Protein AF-A0A3N4L573-F1 (afdb_monomer_lite)

Organism: NCBI:txid1051890

Radius of gyration: 19.53 Å; chains: 1; bounding box: 48×46×58 Å

Structure (mmCIF, N/CA/C/O backbone):
data_AF-A0A3N4L573-F1
#
_entry.id   AF-A0A3N4L573-F1
#
loop_
_atom_site.group_PDB
_atom_site.id
_atom_site.type_symbol
_atom_site.label_atom_id
_atom_site.label_alt_id
_atom_site.label_comp_id
_atom_site.label_asym_id
_atom_site.label_entity_id
_atom_site.label_seq_id
_atom_site.pdbx_PDB_ins_code
_atom_site.Cartn_x
_atom_site.Cartn_y
_atom_site.Cartn_z
_atom_site.occupancy
_atom_site.B_iso_or_equiv
_atom_site.auth_seq_id
_atom_site.auth_comp_id
_atom_site.auth_asym_id
_atom_site.auth_atom_id
_atom_site.pdbx_PDB_model_num
ATOM 1 N N . MET A 1 1 ? 8.813 12.482 -11.343 1.00 45.34 1 MET A N 1
ATOM 2 C CA . MET A 1 1 ? 8.335 11.237 -10.700 1.00 45.34 1 MET A CA 1
ATOM 3 C C . MET A 1 1 ? 7.144 10.747 -11.511 1.00 45.34 1 MET A C 1
ATOM 5 O O . MET A 1 1 ? 6.057 11.257 -11.310 1.00 45.34 1 MET A O 1
ATOM 9 N N . ALA A 1 2 ? 7.375 9.880 -12.503 1.00 52.72 2 ALA A N 1
ATOM 10 C CA . ALA A 1 2 ? 6.429 9.609 -13.600 1.00 52.72 2 ALA A CA 1
ATOM 11 C C . ALA A 1 2 ? 5.390 8.499 -13.318 1.00 52.72 2 ALA A C 1
ATOM 13 O O . ALA A 1 2 ? 4.400 8.393 -14.038 1.00 52.72 2 ALA A O 1
ATOM 14 N N . VAL A 1 3 ? 5.588 7.714 -12.253 1.00 50.16 3 VAL A N 1
ATOM 15 C CA . VAL A 1 3 ? 4.767 6.535 -11.910 1.00 50.16 3 VAL A CA 1
ATOM 16 C C . VAL A 1 3 ? 3.344 6.910 -11.492 1.00 50.16 3 VAL A C 1
ATOM 18 O O . VAL A 1 3 ? 2.397 6.191 -11.785 1.00 50.16 3 VAL A O 1
ATOM 21 N N . LEU A 1 4 ? 3.172 8.056 -10.831 1.00 47.88 4 LEU A N 1
ATOM 22 C CA . LEU A 1 4 ? 1.872 8.446 -10.295 1.00 47.88 4 LEU A CA 1
ATOM 23 C C . LEU A 1 4 ? 1.159 9.536 -11.114 1.00 47.88 4 LEU A C 1
ATOM 25 O O . LEU A 1 4 ? 0.020 9.856 -10.816 1.00 47.88 4 LEU A O 1
ATOM 29 N N . SER A 1 5 ? 1.798 10.071 -12.159 1.00 53.91 5 SER A N 1
ATOM 30 C CA . SER A 1 5 ? 1.284 11.171 -12.989 1.00 53.91 5 SER A CA 1
ATOM 31 C C . SER A 1 5 ? 0.762 10.711 -14.362 1.00 53.91 5 SER A C 1
ATOM 33 O O . SER A 1 5 ? 0.893 11.450 -15.337 1.00 53.91 5 SER A O 1
ATOM 35 N N . ASN A 1 6 ? 0.264 9.471 -14.490 1.00 53.97 6 ASN A N 1
ATOM 36 C CA . ASN A 1 6 ? -0.144 8.861 -15.773 1.00 53.97 6 ASN A CA 1
ATOM 37 C C . ASN A 1 6 ? 0.939 8.874 -16.885 1.00 53.97 6 ASN A C 1
ATOM 39 O O . ASN A 1 6 ? 0.615 8.786 -18.069 1.00 53.97 6 ASN A O 1
ATOM 43 N N . GLY A 1 7 ? 2.227 8.988 -16.534 1.00 53.97 7 GLY A N 1
ATOM 44 C CA . GLY A 1 7 ? 3.326 9.053 -17.509 1.00 53.97 7 GLY A CA 1
ATOM 45 C C . GLY A 1 7 ? 3.806 7.689 -18.013 1.00 53.97 7 GLY A C 1
ATOM 46 O O . GLY A 1 7 ? 4.436 7.611 -19.065 1.00 53.97 7 GLY A O 1
ATOM 47 N N . GLU A 1 8 ? 3.501 6.618 -17.280 1.00 61.44 8 GLU A N 1
ATOM 48 C CA . GLU A 1 8 ? 3.889 5.245 -17.606 1.00 61.44 8 GLU A CA 1
ATOM 49 C C . GLU A 1 8 ? 2.676 4.421 -18.055 1.00 61.44 8 GLU A C 1
ATOM 51 O O . GLU A 1 8 ? 1.540 4.650 -17.635 1.00 61.44 8 GLU A O 1
ATOM 56 N N . THR A 1 9 ? 2.909 3.423 -18.913 1.00 72.00 9 THR A N 1
ATOM 57 C CA . THR A 1 9 ? 1.846 2.486 -19.306 1.00 72.00 9 THR A CA 1
ATOM 58 C C . THR A 1 9 ? 1.362 1.738 -18.070 1.00 72.00 9 THR A C 1
ATOM 60 O O . THR A 1 9 ? 2.181 1.172 -17.354 1.00 72.00 9 THR A O 1
ATOM 63 N N . HIS A 1 10 ? 0.048 1.679 -17.834 1.00 75.38 10 HIS A N 1
ATOM 64 C CA . HIS A 1 10 ? -0.507 0.963 -16.682 1.00 75.38 10 HIS A CA 1
ATOM 65 C C . HIS A 1 10 ? -0.016 -0.491 -16.615 1.00 75.38 10 HIS A C 1
ATOM 67 O O . HIS A 1 10 ? -0.087 -1.229 -17.604 1.00 75.38 10 HIS A O 1
ATOM 73 N N . ARG A 1 11 ? 0.486 -0.905 -15.447 1.00 80.69 11 ARG A N 1
ATOM 74 C CA . ARG A 1 11 ? 1.059 -2.229 -15.189 1.00 80.69 11 ARG A CA 1
ATOM 75 C C . ARG A 1 11 ? 0.407 -2.880 -13.984 1.00 80.69 11 ARG A C 1
ATOM 77 O O . ARG A 1 11 ? -0.079 -2.211 -13.081 1.00 80.69 11 ARG A O 1
ATOM 84 N N . TYR A 1 12 ? 0.579 -4.194 -13.916 1.00 83.44 12 TYR A N 1
ATOM 85 C CA . TYR A 1 12 ? 0.227 -5.022 -12.768 1.00 83.44 12 TYR A CA 1
ATOM 86 C C . TYR A 1 12 ? 0.720 -4.465 -11.414 1.00 83.44 12 TYR A C 1
ATOM 88 O O . TYR A 1 12 ? -0.012 -4.492 -10.427 1.00 83.44 12 TYR A O 1
ATOM 96 N N . ARG A 1 13 ? 1.944 -3.915 -11.355 1.00 85.69 13 ARG A N 1
ATOM 97 C CA . ARG A 1 13 ? 2.481 -3.325 -10.117 1.00 85.69 13 ARG A CA 1
ATOM 98 C C . ARG A 1 13 ? 1.658 -2.133 -9.620 1.00 85.69 13 ARG A C 1
ATOM 100 O O . ARG A 1 13 ? 1.526 -1.970 -8.412 1.00 85.69 13 ARG A O 1
ATOM 107 N N . HIS A 1 14 ? 1.081 -1.346 -10.533 1.00 87.81 14 HIS A N 1
ATOM 108 C CA . HIS A 1 14 ? 0.250 -0.197 -10.177 1.00 87.81 14 HIS A CA 1
ATOM 109 C C . HIS A 1 14 ? -1.038 -0.665 -9.501 1.00 87.81 14 HIS A C 1
ATOM 111 O O . HIS A 1 14 ? -1.437 -0.085 -8.500 1.00 87.81 14 HIS A O 1
ATOM 117 N N . ASP A 1 15 ? -1.635 -1.767 -9.970 1.00 91.19 15 ASP A N 1
ATOM 118 C CA . ASP A 1 15 ? -2.813 -2.353 -9.323 1.00 91.19 15 ASP A CA 1
ATOM 119 C C . ASP A 1 15 ? -2.498 -2.829 -7.897 1.00 91.19 15 ASP A C 1
ATOM 121 O O . ASP A 1 15 ? -3.260 -2.551 -6.969 1.00 91.19 15 ASP A O 1
ATOM 125 N N . LEU A 1 16 ? -1.359 -3.505 -7.690 1.00 92.50 16 LEU A N 1
ATOM 126 C CA . LEU A 1 16 ? -0.932 -3.927 -6.349 1.00 92.50 16 LEU A CA 1
ATOM 127 C C . LEU A 1 16 ? -0.619 -2.742 -5.426 1.00 92.50 16 LEU A C 1
ATOM 129 O O . LEU A 1 16 ? -0.992 -2.763 -4.251 1.00 92.50 16 LEU A O 1
ATOM 133 N N . GLU A 1 17 ? 0.053 -1.714 -5.941 1.00 94.12 17 GLU A N 1
ATOM 134 C CA . GLU A 1 17 ? 0.355 -0.483 -5.210 1.00 94.12 17 GLU A CA 1
ATOM 135 C C . GLU A 1 17 ? -0.930 0.248 -4.793 1.00 94.12 17 GLU A C 1
ATOM 137 O O . GLU A 1 17 ? -1.127 0.542 -3.609 1.00 94.12 17 GLU A O 1
ATOM 142 N N . SER A 1 18 ? -1.846 0.477 -5.737 1.00 93.69 18 SER A N 1
ATOM 143 C CA . SER A 1 18 ? -3.154 1.071 -5.463 1.00 93.69 18 SER A CA 1
ATOM 144 C C . SER A 1 18 ? -3.940 0.247 -4.449 1.00 93.69 18 SER A C 1
ATOM 146 O O . SER A 1 18 ? -4.542 0.815 -3.533 1.00 93.69 18 SER A O 1
ATOM 148 N N . PHE A 1 19 ? -3.902 -1.083 -4.554 1.00 96.00 19 PHE A N 1
ATOM 149 C CA . PHE A 1 19 ? -4.592 -1.952 -3.611 1.00 96.00 19 PHE A CA 1
ATOM 150 C C . PHE A 1 19 ? -4.006 -1.850 -2.198 1.00 96.00 19 PHE A C 1
ATOM 152 O O . PHE A 1 19 ? -4.769 -1.720 -1.238 1.00 96.00 19 PHE A O 1
ATOM 159 N N . LEU A 1 20 ? -2.675 -1.796 -2.052 1.00 97.25 20 LEU A N 1
ATOM 160 C CA . LEU A 1 20 ? -2.040 -1.527 -0.759 1.00 97.25 20 LEU A CA 1
ATOM 161 C C . LEU A 1 20 ? -2.532 -0.203 -0.166 1.00 97.25 20 LEU A C 1
ATOM 163 O O . LEU A 1 20 ? -2.907 -0.166 1.004 1.00 97.25 20 LEU A O 1
ATOM 167 N N . TYR A 1 21 ? -2.571 0.876 -0.954 1.00 97.19 21 TYR A N 1
ATOM 168 C CA . TYR A 1 21 ? -3.037 2.178 -0.468 1.00 97.19 21 TYR A CA 1
ATOM 169 C C . TYR A 1 21 ? -4.491 2.152 0.004 1.00 97.19 21 TYR A C 1
ATOM 171 O O . TYR A 1 21 ? -4.799 2.734 1.045 1.00 97.19 21 TYR A O 1
ATOM 179 N N . VAL A 1 22 ? -5.372 1.441 -0.702 1.00 97.25 22 VAL A N 1
ATOM 180 C CA . VAL A 1 22 ? -6.763 1.256 -0.266 1.00 97.25 22 VAL A CA 1
ATOM 181 C C . VAL A 1 22 ? -6.826 0.496 1.059 1.00 97.25 22 VAL A C 1
ATOM 183 O O . VAL A 1 22 ? -7.560 0.907 1.956 1.00 97.25 22 VAL A O 1
ATOM 186 N N . LEU A 1 23 ? -6.039 -0.568 1.232 1.00 97.56 23 LEU A N 1
ATOM 187 C CA . LEU A 1 23 ? -6.025 -1.326 2.487 1.00 97.56 23 LEU A CA 1
ATOM 188 C C . LEU A 1 23 ? -5.460 -0.503 3.653 1.00 97.56 23 LEU A C 1
ATOM 190 O O . LEU A 1 23 ? -6.043 -0.512 4.734 1.00 97.56 23 LEU A O 1
ATOM 194 N N . LEU A 1 24 ? -4.392 0.273 3.433 1.00 97.94 24 LEU A N 1
ATOM 195 C CA . LEU A 1 24 ? -3.878 1.224 4.430 1.00 97.94 24 LEU A CA 1
ATOM 196 C C . LEU A 1 24 ? -4.962 2.230 4.844 1.00 97.94 24 LEU A C 1
ATOM 198 O O . LEU A 1 24 ? -5.126 2.510 6.031 1.00 97.94 24 LEU A O 1
ATOM 202 N N . TRP A 1 25 ? -5.743 2.727 3.882 1.00 97.00 25 TRP A N 1
ATOM 203 C CA . TRP A 1 25 ? -6.867 3.615 4.159 1.00 97.00 25 TRP A CA 1
ATOM 204 C C . TRP A 1 25 ? -7.961 2.938 4.989 1.00 97.00 25 TRP A C 1
ATOM 206 O O . TRP A 1 25 ? -8.360 3.476 6.022 1.00 97.00 25 TRP A O 1
ATOM 216 N N . VAL A 1 26 ? -8.376 1.725 4.624 1.00 96.00 26 VAL A N 1
ATOM 217 C CA . VAL A 1 26 ? -9.344 0.932 5.403 1.00 96.00 26 VAL A CA 1
ATOM 218 C C . VAL A 1 26 ? -8.849 0.679 6.832 1.00 96.00 26 VAL A C 1
ATOM 220 O O . VAL A 1 26 ? -9.648 0.681 7.769 1.00 96.00 26 VAL A O 1
ATOM 223 N N . CYS A 1 27 ? -7.541 0.506 7.028 1.00 96.50 27 CYS A N 1
ATOM 224 C CA . CYS A 1 27 ? -6.958 0.309 8.352 1.00 96.50 27 CYS A CA 1
ATOM 225 C C . CYS A 1 27 ? -6.953 1.565 9.229 1.00 96.50 27 CYS A C 1
ATOM 227 O O . CYS A 1 27 ? -6.990 1.444 10.454 1.00 96.50 27 CYS A O 1
ATOM 229 N N . CYS A 1 28 ? -6.940 2.759 8.637 1.00 95.56 28 CYS A N 1
ATOM 230 C CA . CYS A 1 28 ? -6.946 4.029 9.367 1.00 95.56 28 CYS A CA 1
ATOM 231 C C . CYS A 1 28 ? -8.348 4.624 9.575 1.00 95.56 28 CYS A C 1
ATOM 233 O O . CYS A 1 28 ? -8.486 5.550 10.375 1.00 95.56 28 CYS A O 1
ATOM 235 N N . TYR A 1 29 ? -9.375 4.127 8.873 1.00 93.81 29 TYR A N 1
ATOM 236 C CA . TYR A 1 29 ? -10.720 4.713 8.885 1.00 93.81 29 TYR A CA 1
ATOM 237 C C . TYR A 1 29 ? -11.833 3.708 9.239 1.00 93.81 29 TYR A C 1
ATOM 239 O O . TYR A 1 29 ? -11.712 2.525 8.922 1.00 93.81 29 TYR A O 1
ATOM 247 N N . PRO A 1 30 ? -12.944 4.150 9.872 1.00 91.94 30 PRO A N 1
ATOM 248 C CA . PRO A 1 30 ? -13.143 5.485 10.445 1.00 91.94 30 PRO A CA 1
ATOM 249 C C . PRO A 1 30 ? -12.167 5.742 11.603 1.00 91.94 30 PRO A C 1
ATOM 251 O O . PRO A 1 30 ? -11.730 4.805 12.272 1.00 91.94 30 PRO A O 1
ATOM 254 N N . VAL A 1 31 ? -11.808 7.009 11.820 1.00 86.75 31 VAL A N 1
ATOM 255 C CA . VAL A 1 31 ? -10.873 7.369 12.892 1.00 86.75 31 VAL A CA 1
ATOM 256 C C . VAL A 1 31 ? -11.550 7.155 14.239 1.00 86.75 31 VAL A C 1
ATOM 258 O O . VAL A 1 31 ? -12.625 7.696 14.498 1.00 86.75 31 VAL A O 1
ATOM 261 N N . THR A 1 32 ? -10.912 6.376 15.105 1.00 76.81 32 THR A N 1
ATOM 262 C CA . THR A 1 32 ? -11.347 6.205 16.491 1.00 76.81 32 THR A CA 1
ATOM 263 C C . THR A 1 32 ? -10.782 7.327 17.364 1.00 76.81 32 THR A C 1
ATOM 265 O O . THR A 1 32 ? -9.611 7.673 17.188 1.00 76.81 32 THR A O 1
ATOM 268 N N . PRO A 1 33 ? -11.558 7.883 18.314 1.00 73.00 33 PRO A N 1
ATOM 269 C CA . PRO A 1 33 ? -11.057 8.890 19.246 1.00 73.00 33 PRO A CA 1
ATOM 270 C C . PRO A 1 33 ? -9.798 8.406 19.969 1.00 73.00 33 PRO A C 1
ATOM 272 O O . PRO A 1 33 ? -9.762 7.273 20.452 1.00 73.00 33 PRO A O 1
ATOM 275 N N . ASP A 1 34 ? -8.774 9.258 20.042 1.00 71.44 34 ASP A N 1
ATOM 276 C CA . ASP A 1 34 ? -7.559 8.930 20.784 1.00 71.44 34 ASP A CA 1
ATOM 277 C C . ASP A 1 34 ? -7.874 8.903 22.289 1.00 71.44 34 ASP A C 1
ATOM 279 O O . ASP A 1 34 ? -8.316 9.927 22.821 1.00 71.44 34 ASP A O 1
ATOM 283 N N . PRO A 1 35 ? -7.648 7.778 22.994 1.00 68.75 35 PRO A N 1
ATOM 284 C CA . PRO A 1 35 ? -7.834 7.713 24.439 1.00 68.75 35 PRO A CA 1
ATOM 285 C C . PRO A 1 35 ? -6.881 8.632 25.221 1.00 68.75 35 PRO A C 1
ATOM 287 O O . PRO A 1 35 ? -7.138 8.884 26.396 1.00 68.75 35 PRO A O 1
ATOM 290 N N . ASN A 1 36 ? -5.796 9.136 24.616 1.00 70.38 36 ASN A N 1
ATOM 291 C CA . ASN A 1 36 ? -4.874 10.068 25.269 1.00 70.38 36 ASN A CA 1
ATOM 292 C C . ASN A 1 36 ? -4.443 11.232 24.347 1.00 70.38 36 ASN A C 1
ATOM 294 O O . ASN A 1 36 ? -3.305 11.256 23.869 1.00 70.38 36 ASN A O 1
ATOM 298 N N . PRO A 1 37 ? -5.327 12.222 24.122 1.00 69.44 37 PRO A N 1
ATOM 299 C CA . PRO A 1 37 ? -5.106 13.299 23.154 1.00 69.44 37 PRO A CA 1
ATOM 300 C C . PRO A 1 37 ? -3.998 14.288 23.553 1.00 69.44 37 PRO A C 1
ATOM 302 O O . PRO A 1 37 ? -3.502 15.027 22.705 1.00 69.44 37 PRO A O 1
ATOM 305 N N . GLU A 1 38 ? -3.597 14.325 24.827 1.00 71.69 38 GLU A N 1
ATOM 306 C CA . GLU A 1 38 ? -2.562 15.247 25.318 1.00 71.69 38 GLU A CA 1
ATOM 307 C C . GLU A 1 38 ? -1.137 14.755 25.027 1.00 71.69 38 GLU A C 1
ATOM 309 O O . GLU A 1 38 ? -0.182 15.538 25.033 1.00 71.69 38 GLU A O 1
ATOM 314 N N . LYS A 1 39 ? -0.969 13.461 24.726 1.00 77.06 39 LYS A N 1
ATOM 315 C CA . LYS A 1 39 ? 0.340 12.879 24.433 1.00 77.06 39 LYS A CA 1
ATOM 316 C C . LYS A 1 39 ? 0.724 13.123 22.974 1.00 77.06 39 LYS A C 1
ATOM 318 O O . LYS A 1 39 ? 0.447 12.301 22.100 1.00 77.06 39 LYS A O 1
ATOM 323 N N . ARG A 1 40 ? 1.432 14.229 22.735 1.00 73.44 40 ARG A N 1
ATOM 324 C CA . ARG A 1 40 ? 2.045 14.507 21.430 1.00 73.44 40 ARG A CA 1
ATOM 325 C C . ARG A 1 40 ? 3.127 13.487 21.093 1.00 73.44 40 ARG A C 1
ATOM 327 O O . ARG A 1 40 ? 4.026 13.224 21.890 1.00 73.44 40 ARG A O 1
ATOM 334 N N . ASP A 1 41 ? 3.047 12.959 19.884 1.00 81.31 41 ASP A N 1
ATOM 335 C CA . ASP A 1 41 ? 4.083 12.166 19.235 1.00 81.31 41 ASP A CA 1
ATOM 336 C C . ASP A 1 41 ? 4.695 12.993 18.095 1.00 81.31 41 ASP A C 1
ATOM 338 O O . ASP A 1 41 ? 3.995 13.706 17.379 1.00 81.31 41 ASP A O 1
ATOM 342 N N . SER A 1 42 ? 6.009 12.881 17.899 1.00 84.75 42 SER A N 1
ATOM 343 C CA . SER A 1 42 ? 6.719 13.409 16.727 1.00 84.75 42 SER A CA 1
ATOM 344 C C . SER A 1 42 ? 6.035 13.059 15.396 1.00 84.75 42 SER A C 1
ATOM 346 O O . SER A 1 42 ? 6.055 13.857 14.456 1.00 84.75 42 SER A O 1
ATOM 348 N N . MET A 1 43 ? 5.374 11.898 15.346 1.00 90.44 43 MET A N 1
ATOM 349 C CA . MET A 1 43 ? 4.662 11.400 14.178 1.00 90.44 43 MET A CA 1
ATOM 350 C C . MET A 1 43 ? 3.327 12.114 13.915 1.00 90.44 43 MET A C 1
ATOM 352 O O . MET A 1 43 ? 2.778 11.994 12.821 1.00 90.44 43 MET A O 1
ATOM 356 N N . ASP A 1 44 ? 2.796 12.887 14.869 1.00 90.25 44 ASP A N 1
ATOM 357 C CA . ASP A 1 44 ? 1.519 13.604 14.723 1.00 90.25 44 ASP A CA 1
ATOM 358 C C . ASP A 1 44 ? 1.562 14.669 13.612 1.00 90.25 44 ASP A C 1
ATOM 360 O O . ASP A 1 44 ? 0.521 14.999 13.048 1.00 90.25 44 ASP A O 1
ATOM 364 N N . ASN A 1 45 ? 2.751 15.176 13.263 1.00 90.62 45 ASN A N 1
ATOM 365 C CA . ASN A 1 45 ? 2.920 16.140 12.171 1.00 90.62 45 ASN A CA 1
ATOM 366 C C . ASN A 1 45 ? 2.751 15.510 10.779 1.00 90.62 45 ASN A C 1
ATOM 368 O O . ASN A 1 45 ? 2.436 16.221 9.830 1.00 90.62 45 ASN A O 1
ATOM 372 N N . ILE A 1 46 ? 2.992 14.200 10.652 1.00 94.44 46 ILE A N 1
ATOM 373 C CA . ILE A 1 46 ? 2.936 13.474 9.372 1.00 94.44 46 ILE A CA 1
ATOM 374 C C . ILE A 1 46 ? 1.661 12.635 9.295 1.00 94.44 46 ILE A C 1
ATOM 376 O O . ILE A 1 46 ? 0.947 12.671 8.298 1.00 94.44 46 ILE A O 1
ATOM 380 N N . TRP A 1 47 ? 1.350 11.917 10.376 1.00 94.88 47 TRP A N 1
ATOM 381 C CA . TRP A 1 47 ? 0.156 11.091 10.519 1.00 94.88 47 TRP A CA 1
ATOM 382 C C . TRP A 1 47 ? -0.666 11.590 11.715 1.00 94.88 47 TRP A C 1
ATOM 384 O O . TRP A 1 47 ? -0.571 11.007 12.805 1.00 94.88 47 TRP A O 1
ATOM 394 N N . PRO A 1 48 ? -1.451 12.673 11.558 1.00 92.31 48 PRO A N 1
ATOM 395 C CA . PRO A 1 48 ? -2.2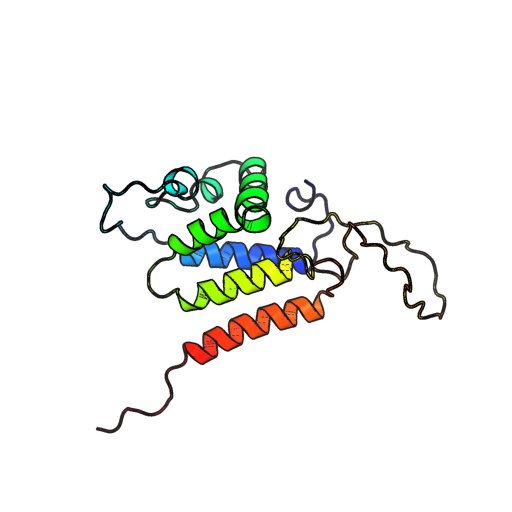64 13.219 12.637 1.00 92.31 48 PRO A CA 1
ATOM 396 C C . PRO A 1 48 ? -3.236 12.173 13.175 1.00 92.31 48 PRO A C 1
ATOM 398 O O . PRO A 1 48 ? -3.936 11.517 12.412 1.00 92.31 48 PRO A O 1
ATOM 401 N N . ARG A 1 49 ? -3.343 12.032 14.495 1.00 89.06 49 ARG A N 1
ATOM 402 C CA . ARG A 1 49 ? -4.198 10.999 15.110 1.00 89.06 49 ARG A CA 1
ATOM 403 C C . ARG A 1 49 ? -5.675 11.137 14.772 1.00 89.06 49 ARG A C 1
ATOM 405 O O . ARG A 1 49 ? -6.361 10.139 14.602 1.00 89.06 49 ARG A O 1
ATOM 412 N N . SER A 1 50 ? -6.147 12.374 14.655 1.00 88.94 50 SER A N 1
ATOM 413 C CA . SER A 1 50 ? -7.523 12.689 14.273 1.00 88.94 50 SER A CA 1
ATOM 414 C C . SER A 1 50 ? -7.811 12.411 12.800 1.00 88.94 50 SER A C 1
ATOM 416 O O . SER A 1 50 ? -8.973 12.270 12.420 1.00 88.94 50 SER A O 1
ATOM 418 N N . HIS A 1 51 ? -6.775 12.372 11.958 1.00 91.75 51 HIS A N 1
ATOM 419 C CA . HIS A 1 51 ? -6.934 12.164 10.530 1.00 91.75 51 HIS A CA 1
ATOM 420 C C . HIS A 1 51 ? -5.621 11.695 9.879 1.00 91.75 51 HIS A C 1
ATOM 422 O O . HIS A 1 51 ? -4.930 12.496 9.242 1.00 91.75 51 HIS A O 1
ATOM 428 N N . PRO A 1 52 ? -5.254 10.406 10.037 1.00 94.50 52 PRO A N 1
ATOM 429 C CA . PRO A 1 52 ? -3.929 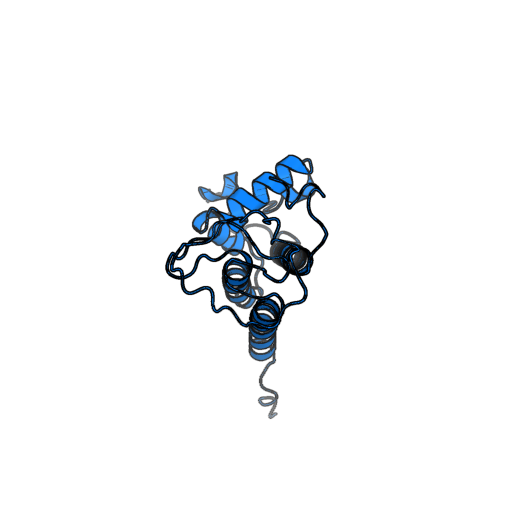9.923 9.657 1.00 94.50 52 PRO A CA 1
ATOM 430 C C . PRO A 1 52 ? -3.610 10.136 8.185 1.00 94.50 52 PRO A C 1
ATOM 432 O O . PRO A 1 52 ? -2.489 10.484 7.862 1.00 94.50 52 PRO A O 1
ATOM 435 N N . LEU A 1 53 ? -4.590 10.001 7.290 1.00 96.25 53 LEU A N 1
ATOM 436 C CA . LEU A 1 53 ? -4.381 10.150 5.849 1.00 96.25 53 LEU A CA 1
ATOM 437 C C . LEU A 1 53 ? -4.976 11.456 5.313 1.00 96.25 53 LEU A C 1
ATOM 439 O O . LEU A 1 53 ? -5.415 11.503 4.168 1.00 96.25 53 LEU A O 1
ATOM 443 N N . LYS A 1 54 ? -4.972 12.528 6.123 1.00 95.25 54 LYS A N 1
ATOM 444 C CA . LYS A 1 54 ? -5.463 13.861 5.729 1.00 95.25 54 LYS A CA 1
ATOM 445 C C . LYS A 1 54 ? -4.936 14.301 4.370 1.00 95.25 54 LYS A C 1
ATOM 447 O O . LYS A 1 54 ? -5.724 14.709 3.522 1.00 95.25 54 LYS A O 1
ATOM 452 N N . THR A 1 55 ? -3.626 14.169 4.167 1.00 96.38 55 THR A N 1
ATOM 453 C CA . THR A 1 55 ? -2.968 14.553 2.919 1.00 96.38 55 THR A CA 1
ATOM 454 C C . THR A 1 55 ? -3.582 13.839 1.718 1.00 96.38 55 THR A C 1
ATOM 456 O O . THR A 1 55 ? -3.813 14.457 0.695 1.00 96.38 55 THR A O 1
ATOM 459 N N . TRP A 1 56 ? -3.921 12.552 1.851 1.00 95.25 56 TRP A N 1
ATOM 460 C CA . TRP A 1 56 ? -4.454 11.745 0.747 1.00 95.25 56 TRP A CA 1
ATOM 461 C C . TRP A 1 56 ? -5.882 12.121 0.346 1.00 95.25 56 TRP A C 1
ATOM 463 O O . TRP A 1 56 ? -6.314 11.740 -0.737 1.00 95.25 56 TRP A O 1
ATOM 473 N N . ILE A 1 57 ? -6.618 12.799 1.228 1.00 92.88 57 ILE A N 1
ATOM 474 C CA . ILE A 1 57 ? -8.039 13.114 1.045 1.00 92.88 57 ILE A CA 1
ATOM 475 C C . ILE A 1 57 ? -8.232 14.554 0.565 1.00 92.88 57 ILE A C 1
ATOM 477 O O . ILE A 1 57 ? -9.138 14.808 -0.225 1.00 92.88 57 ILE A O 1
ATOM 481 N N . PHE A 1 58 ? -7.427 15.494 1.068 1.00 95.06 58 PHE A N 1
ATOM 482 C CA . PHE A 1 58 ? -7.693 16.926 0.900 1.00 95.06 58 PHE A CA 1
ATOM 483 C C . PHE A 1 58 ? -6.687 17.679 0.035 1.00 95.06 58 PHE A C 1
ATOM 485 O O . PHE A 1 58 ? -6.995 18.796 -0.375 1.00 95.06 58 PHE A O 1
ATOM 492 N N . GLU A 1 59 ? -5.509 17.114 -0.211 1.00 96.50 59 GLU A N 1
ATOM 493 C CA . GLU A 1 59 ? -4.475 17.783 -1.002 1.00 96.50 59 GLU A CA 1
ATOM 494 C C . GLU A 1 59 ? -4.582 17.401 -2.484 1.00 96.50 59 GLU A C 1
ATOM 496 O O . GLU A 1 59 ? -5.289 16.462 -2.861 1.00 96.50 59 GLU A O 1
ATOM 501 N N . ASP A 1 60 ? -3.881 18.149 -3.332 1.00 96.56 60 ASP A N 1
ATOM 502 C CA . ASP A 1 60 ? -3.818 17.896 -4.766 1.00 96.56 60 ASP A CA 1
ATOM 503 C C . ASP A 1 60 ? -3.041 16.611 -5.107 1.00 96.56 60 ASP A C 1
ATOM 505 O O . ASP A 1 60 ? -2.294 16.054 -4.297 1.00 96.56 60 ASP A O 1
ATOM 509 N N . GLU A 1 61 ? -3.212 16.150 -6.345 1.00 93.56 61 GLU A N 1
ATOM 510 C CA . GLU A 1 61 ? -2.612 14.914 -6.839 1.00 93.56 61 GLU A CA 1
ATOM 511 C C . GLU A 1 61 ? -1.084 14.890 -6.669 1.00 93.56 61 GLU A C 1
ATOM 513 O O . GLU A 1 61 ? -0.554 13.922 -6.127 1.00 93.56 61 GLU A O 1
ATOM 518 N N . GLU A 1 62 ? -0.367 15.955 -7.040 1.00 94.50 62 GLU A N 1
ATOM 519 C CA . GLU A 1 62 ? 1.099 16.006 -6.955 1.00 94.50 62 GLU A CA 1
ATOM 520 C C . GLU A 1 62 ? 1.579 15.898 -5.500 1.00 94.50 62 GLU A C 1
ATOM 522 O O . GLU A 1 62 ? 2.503 15.134 -5.186 1.00 94.50 62 GLU A O 1
ATOM 527 N N . THR A 1 63 ? 0.896 16.587 -4.587 1.00 96.62 63 THR A N 1
ATOM 528 C CA . THR A 1 63 ? 1.170 16.507 -3.151 1.00 96.62 63 THR A CA 1
ATOM 529 C C . THR A 1 63 ? 0.932 15.097 -2.607 1.00 96.62 63 THR A C 1
ATOM 531 O O . THR A 1 63 ? 1.783 14.555 -1.893 1.00 96.62 63 THR A O 1
ATOM 534 N N . VAL A 1 64 ? -0.183 14.449 -2.964 1.00 96.12 64 VAL A N 1
ATOM 535 C CA . VAL A 1 64 ? -0.489 13.068 -2.540 1.00 96.12 64 VAL A CA 1
ATOM 536 C C . VAL A 1 64 ? 0.576 12.090 -3.030 1.00 96.12 64 VAL A C 1
ATOM 538 O O . VAL A 1 64 ? 1.001 11.194 -2.290 1.00 96.12 64 VAL A O 1
ATOM 541 N N . ILE A 1 65 ? 1.031 12.281 -4.262 1.00 93.50 65 ILE A N 1
ATOM 542 C CA . ILE A 1 65 ? 2.055 11.474 -4.918 1.00 93.50 65 ILE A CA 1
ATOM 543 C C . ILE A 1 65 ? 3.384 11.558 -4.181 1.00 93.50 65 ILE A C 1
ATOM 545 O O . ILE A 1 65 ? 3.952 10.533 -3.782 1.00 93.50 65 ILE A O 1
ATOM 549 N N . ALA A 1 66 ? 3.854 12.781 -3.941 1.00 95.38 66 ALA A N 1
ATOM 550 C CA . ALA A 1 66 ? 5.087 13.023 -3.208 1.00 95.38 66 ALA A CA 1
ATOM 551 C C . ALA A 1 66 ? 5.000 12.458 -1.782 1.00 95.38 66 ALA A C 1
ATOM 553 O O . ALA A 1 66 ? 5.939 11.815 -1.305 1.00 95.38 66 ALA A O 1
ATOM 554 N N . HIS A 1 67 ? 3.848 12.621 -1.125 1.00 96.44 67 HIS A N 1
ATOM 555 C CA . HIS A 1 67 ? 3.611 12.131 0.229 1.00 96.44 67 HIS A CA 1
ATOM 556 C C . HIS A 1 67 ? 3.681 10.601 0.321 1.00 96.44 67 HIS A C 1
ATOM 558 O O . HIS A 1 67 ? 4.321 10.061 1.226 1.00 96.44 67 HIS A O 1
ATOM 564 N N . LYS A 1 68 ? 3.050 9.883 -0.619 1.00 96.50 68 LYS A N 1
ATOM 565 C CA . LYS A 1 68 ? 3.104 8.413 -0.697 1.00 96.50 68 LYS A CA 1
ATOM 566 C C . LYS A 1 68 ? 4.531 7.924 -0.931 1.00 96.50 68 LYS A C 1
ATOM 568 O O . LYS A 1 68 ? 5.022 7.095 -0.162 1.00 96.50 68 LYS A O 1
ATOM 573 N N . GLY A 1 69 ? 5.225 8.482 -1.923 1.00 95.31 69 GLY A N 1
ATOM 574 C CA . GLY A 1 69 ? 6.608 8.106 -2.216 1.00 95.31 69 GLY A CA 1
ATOM 575 C C . GLY A 1 69 ? 7.546 8.356 -1.034 1.00 95.31 69 GLY A C 1
ATOM 576 O O . GLY A 1 69 ? 8.318 7.481 -0.645 1.00 95.31 69 GLY A O 1
ATOM 577 N N . MET A 1 70 ? 7.439 9.519 -0.391 1.00 95.38 70 MET A N 1
ATOM 578 C CA . MET A 1 70 ? 8.321 9.883 0.715 1.00 95.38 70 MET A CA 1
ATOM 579 C C . MET A 1 70 ? 8.061 9.060 1.981 1.00 95.38 70 MET A C 1
ATOM 581 O O . MET A 1 70 ? 9.014 8.578 2.598 1.00 95.38 70 MET A O 1
ATOM 585 N N . TYR A 1 71 ? 6.798 8.910 2.386 1.00 96.50 71 TYR A N 1
ATOM 586 C CA . TYR A 1 71 ? 6.454 8.407 3.719 1.00 96.50 71 TYR A CA 1
ATOM 587 C C . TYR A 1 71 ? 5.965 6.961 3.759 1.00 96.50 71 TYR A C 1
ATOM 589 O O . TYR A 1 71 ? 6.031 6.347 4.821 1.00 96.50 71 TYR A O 1
ATOM 597 N N . ILE A 1 72 ? 5.520 6.396 2.632 1.00 97.06 72 ILE A N 1
ATOM 598 C CA . ILE A 1 72 ? 5.240 4.958 2.532 1.00 97.06 72 ILE A CA 1
ATOM 599 C C . ILE A 1 72 ? 6.461 4.225 1.993 1.00 97.06 72 ILE A C 1
ATOM 601 O O . ILE A 1 72 ? 6.875 3.224 2.576 1.00 97.06 72 ILE A O 1
ATOM 605 N N . VAL A 1 73 ? 7.065 4.719 0.910 1.00 95.62 73 VAL A N 1
ATOM 606 C CA . VAL A 1 73 ? 8.148 3.993 0.236 1.00 95.62 73 VAL A CA 1
ATOM 607 C C . VAL A 1 73 ? 9.498 4.290 0.877 1.00 95.62 73 VAL A C 1
ATOM 609 O O . VAL A 1 73 ? 10.086 3.393 1.472 1.00 95.62 73 VAL A O 1
ATOM 612 N N . SER A 1 74 ? 9.979 5.531 0.839 1.00 93.44 74 SER A N 1
ATOM 613 C CA . SER A 1 74 ? 11.377 5.831 1.186 1.00 93.44 74 SER A CA 1
ATOM 614 C C . SER A 1 74 ? 11.675 5.815 2.691 1.00 93.44 74 SER A C 1
ATOM 616 O O . SER A 1 74 ? 12.742 5.362 3.105 1.00 93.44 74 SER A O 1
ATOM 618 N N . LYS A 1 75 ? 10.753 6.287 3.542 1.00 94.56 75 LYS A N 1
ATOM 619 C CA . LYS A 1 75 ? 10.979 6.411 4.995 1.00 94.56 75 LYS A CA 1
ATOM 620 C C . LYS A 1 75 ? 10.299 5.299 5.797 1.00 94.56 75 LYS A C 1
ATOM 622 O O . LYS A 1 75 ? 9.155 5.439 6.217 1.00 94.56 75 LYS A O 1
ATOM 627 N N . GLY A 1 76 ? 11.039 4.223 6.074 1.00 94.69 76 GLY A N 1
ATOM 628 C CA . GLY A 1 76 ? 10.533 3.062 6.822 1.00 94.69 76 GLY A CA 1
ATOM 629 C C . GLY A 1 76 ? 10.006 3.392 8.223 1.00 94.69 76 GLY A C 1
ATOM 630 O O . GLY A 1 76 ? 8.927 2.942 8.583 1.00 94.69 76 GLY A O 1
ATOM 631 N N . GLU A 1 77 ? 10.706 4.229 8.990 1.00 94.75 77 GLU A N 1
ATOM 632 C CA . GLU A 1 77 ? 10.261 4.627 10.338 1.00 94.75 77 GLU A CA 1
ATOM 633 C C . GLU A 1 77 ? 8.950 5.420 10.315 1.00 94.75 77 GLU A C 1
ATOM 635 O O . GLU A 1 77 ? 8.086 5.251 11.173 1.00 94.75 77 GLU A O 1
ATOM 640 N N . VAL A 1 78 ? 8.775 6.263 9.296 1.00 96.00 78 VAL A N 1
ATOM 641 C CA . VAL A 1 78 ? 7.538 7.022 9.112 1.00 96.00 78 VAL A CA 1
ATOM 642 C C . VAL A 1 78 ? 6.406 6.084 8.705 1.00 96.00 78 VAL A C 1
ATOM 644 O O . VAL A 1 78 ? 5.303 6.205 9.232 1.00 96.00 78 VAL A O 1
ATOM 647 N N . PHE A 1 79 ? 6.672 5.105 7.837 1.00 97.69 79 PHE A N 1
ATOM 648 C CA . PHE A 1 79 ? 5.706 4.060 7.505 1.00 97.69 79 PHE A CA 1
ATOM 649 C C . PHE A 1 79 ? 5.259 3.269 8.747 1.00 97.69 79 PHE A C 1
ATOM 651 O O . PHE A 1 79 ? 4.062 3.077 8.944 1.00 97.69 79 PHE A O 1
ATOM 658 N N . GLU A 1 80 ? 6.181 2.882 9.633 1.00 96.69 80 GLU A N 1
ATOM 659 C CA . GLU A 1 80 ? 5.836 2.247 10.917 1.00 96.69 80 GLU A CA 1
ATOM 660 C C . GLU A 1 80 ? 4.964 3.157 11.795 1.00 96.69 80 GLU A C 1
ATOM 662 O O . GLU A 1 80 ? 4.011 2.695 12.427 1.00 96.69 80 GLU A O 1
ATOM 667 N N . GLY A 1 81 ? 5.221 4.466 11.764 1.00 95.62 81 GLY A N 1
ATOM 668 C CA . GLY A 1 81 ? 4.365 5.475 12.379 1.00 95.62 81 GLY A CA 1
ATOM 669 C C . GLY A 1 81 ? 2.913 5.424 11.892 1.00 95.62 81 GLY A C 1
ATOM 670 O O . GLY A 1 81 ? 1.996 5.517 12.708 1.00 95.62 81 GLY A O 1
ATOM 671 N N . LEU A 1 82 ? 2.689 5.215 10.587 1.00 96.94 82 LEU A N 1
ATOM 672 C CA . LEU A 1 82 ? 1.346 5.036 10.022 1.00 96.94 82 LEU A CA 1
ATOM 673 C C . LEU A 1 82 ? 0.699 3.736 10.504 1.00 96.94 82 LEU A C 1
ATOM 675 O O . LEU A 1 82 ? -0.481 3.739 10.847 1.00 96.94 82 LEU A O 1
ATOM 679 N N . LEU A 1 83 ? 1.457 2.635 10.578 1.00 97.19 83 LEU A N 1
ATOM 680 C CA . LEU A 1 83 ? 0.947 1.371 11.127 1.00 97.19 83 LEU A CA 1
ATOM 681 C C . LEU A 1 83 ? 0.502 1.542 12.587 1.00 97.19 83 LEU A C 1
ATOM 683 O O . LEU A 1 83 ? -0.479 0.937 13.019 1.00 97.19 83 LEU A O 1
ATOM 687 N N . GLY A 1 84 ? 1.171 2.417 13.342 1.00 93.81 84 GLY A N 1
ATOM 688 C CA . GLY A 1 84 ? 0.756 2.837 14.682 1.00 93.81 84 GLY A CA 1
ATOM 689 C C . GLY A 1 84 ? -0.578 3.597 14.733 1.00 93.81 84 GLY A C 1
ATOM 690 O O . GLY A 1 84 ? -1.135 3.764 15.815 1.00 93.81 84 GLY A O 1
ATOM 691 N N . ARG A 1 85 ? -1.112 4.043 13.589 1.00 93.75 85 ARG A N 1
ATOM 692 C CA . ARG A 1 85 ? -2.425 4.701 13.464 1.00 93.75 85 ARG A CA 1
ATOM 693 C C . ARG A 1 85 ? -3.551 3.763 13.055 1.00 93.75 85 ARG A C 1
ATOM 695 O O . ARG A 1 85 ? -4.672 4.225 12.855 1.00 93.75 85 ARG A O 1
ATOM 702 N N . PHE A 1 86 ? -3.275 2.476 12.879 1.00 95.25 86 PHE A N 1
ATOM 703 C CA . PHE A 1 86 ? -4.323 1.525 12.535 1.00 95.25 86 PHE A CA 1
ATOM 704 C C . PHE A 1 86 ? -5.335 1.409 13.669 1.00 95.25 86 PHE A C 1
ATOM 706 O O . PHE A 1 86 ? -4.966 1.382 14.845 1.00 95.25 86 PHE A O 1
ATOM 713 N N . ARG A 1 87 ? -6.615 1.295 13.309 1.00 92.69 87 ARG A N 1
ATOM 714 C CA . ARG A 1 87 ? -7.661 0.972 14.278 1.00 92.69 87 ARG A CA 1
ATOM 715 C C . ARG A 1 87 ? -7.428 -0.424 14.862 1.00 92.69 87 ARG A C 1
ATOM 717 O O . ARG A 1 87 ? -6.840 -1.302 14.219 1.00 92.69 87 ARG A O 1
ATOM 724 N N . ALA A 1 88 ? -7.939 -0.636 16.071 1.00 90.81 88 ALA A N 1
ATOM 725 C CA . ALA A 1 88 ? -7.916 -1.945 16.710 1.00 90.81 88 ALA A CA 1
ATOM 726 C C . ALA A 1 88 ? -8.527 -3.022 15.789 1.00 90.81 88 ALA A C 1
ATOM 728 O O . ALA A 1 88 ? -9.484 -2.764 15.055 1.00 90.81 88 ALA A O 1
ATOM 729 N N . GLY A 1 89 ? -7.953 -4.226 15.824 1.00 90.38 89 GLY A N 1
ATOM 730 C CA . GLY A 1 89 ? -8.359 -5.355 14.978 1.00 90.38 89 GLY A CA 1
ATOM 731 C C . GLY A 1 89 ? -7.545 -5.535 13.690 1.00 90.38 89 GLY A C 1
ATOM 732 O O . GLY A 1 89 ? -7.647 -6.585 13.068 1.00 90.38 89 GLY A O 1
ATOM 733 N N . PHE A 1 90 ? -6.681 -4.585 13.314 1.00 94.25 90 PHE A N 1
ATOM 734 C CA . PHE A 1 90 ? -5.795 -4.719 12.141 1.00 94.25 90 PHE A CA 1
ATOM 735 C C . PHE A 1 90 ? -4.338 -5.052 12.466 1.00 94.25 90 PHE A C 1
ATOM 737 O O . PHE A 1 90 ? -3.462 -4.909 11.614 1.00 94.25 90 PHE A O 1
ATOM 744 N N . GLU A 1 91 ? -4.055 -5.525 13.678 1.00 93.44 91 GLU A N 1
ATOM 745 C CA . GLU A 1 91 ? -2.693 -5.894 14.081 1.00 93.44 91 GLU A CA 1
ATOM 746 C C . GLU A 1 91 ? -2.075 -6.936 13.138 1.00 93.44 91 GLU A C 1
ATOM 748 O O . GLU A 1 91 ? -0.934 -6.770 12.704 1.00 93.44 91 GLU A O 1
ATOM 753 N N . GLY A 1 92 ? -2.857 -7.939 12.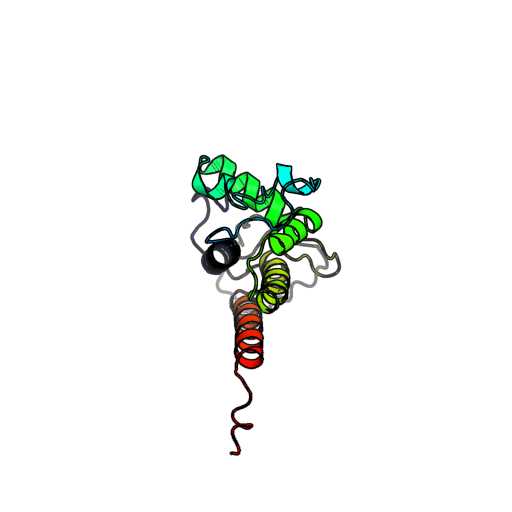719 1.00 93.62 92 GLY A N 1
ATOM 754 C CA . GLY A 1 92 ? -2.411 -8.935 11.740 1.00 93.62 92 GLY A CA 1
ATOM 755 C C . GLY A 1 92 ? -2.033 -8.321 10.387 1.00 93.62 92 GLY A C 1
ATOM 756 O O . GLY A 1 92 ? -1.019 -8.690 9.792 1.00 93.62 92 GLY A O 1
ATOM 757 N N . PHE A 1 93 ? -2.777 -7.311 9.923 1.00 97.44 93 PHE A N 1
ATOM 758 C CA . PHE A 1 93 ? -2.492 -6.666 8.641 1.00 97.44 93 PHE A CA 1
ATOM 759 C C . PHE A 1 93 ? -1.200 -5.836 8.657 1.00 97.44 93 PHE A C 1
ATOM 761 O O . PHE A 1 93 ? -0.581 -5.665 7.611 1.00 97.44 93 PHE A O 1
ATOM 768 N N . LYS A 1 94 ? -0.707 -5.379 9.818 1.00 97.88 94 LYS A N 1
ATOM 769 C CA . LYS A 1 94 ? 0.585 -4.664 9.893 1.00 97.88 94 LYS A CA 1
ATOM 770 C C . LYS A 1 94 ? 1.737 -5.512 9.351 1.00 97.88 94 LYS A C 1
ATOM 772 O O . LYS A 1 94 ? 2.625 -4.992 8.678 1.00 97.88 94 LYS A O 1
ATOM 777 N N . ALA A 1 95 ? 1.731 -6.820 9.620 1.00 96.69 95 ALA A N 1
ATOM 778 C CA . ALA A 1 95 ? 2.734 -7.740 9.083 1.00 96.69 95 ALA A CA 1
ATOM 779 C C . ALA A 1 95 ? 2.636 -7.853 7.552 1.00 96.69 95 ALA A C 1
ATOM 781 O O . ALA A 1 95 ? 3.654 -7.752 6.862 1.00 96.69 95 ALA A O 1
ATOM 782 N N . VAL A 1 96 ? 1.413 -7.965 7.025 1.00 97.81 96 VAL A N 1
ATOM 783 C CA . VAL A 1 96 ? 1.147 -7.995 5.580 1.00 97.81 96 VAL A CA 1
ATOM 784 C C . VAL A 1 96 ? 1.601 -6.700 4.912 1.00 97.81 96 VAL A C 1
ATOM 786 O O . VAL A 1 96 ? 2.346 -6.755 3.939 1.00 97.81 96 VAL A O 1
ATOM 789 N N . ALA A 1 97 ? 1.253 -5.538 5.471 1.00 98.19 97 ALA A N 1
ATOM 790 C CA . ALA A 1 97 ? 1.632 -4.233 4.935 1.00 98.19 97 ALA A CA 1
ATOM 791 C C . ALA A 1 97 ? 3.160 -4.071 4.823 1.00 98.19 97 ALA A C 1
ATOM 793 O O . ALA A 1 97 ? 3.662 -3.587 3.808 1.00 98.19 97 ALA A O 1
ATOM 794 N N . ARG A 1 98 ? 3.926 -4.539 5.821 1.00 97.62 98 ARG A N 1
ATOM 795 C CA . ARG A 1 98 ? 5.402 -4.556 5.764 1.00 97.62 98 ARG A CA 1
ATOM 796 C C . ARG A 1 98 ? 5.936 -5.479 4.675 1.00 97.62 98 ARG A C 1
ATOM 798 O O . ARG A 1 98 ? 6.917 -5.129 4.017 1.00 97.62 98 ARG A O 1
ATOM 805 N N . ARG A 1 99 ? 5.334 -6.662 4.513 1.00 96.19 99 ARG A N 1
ATOM 806 C CA . ARG A 1 99 ? 5.731 -7.636 3.487 1.00 96.19 99 ARG A CA 1
ATOM 807 C C . ARG A 1 99 ? 5.456 -7.072 2.099 1.00 96.19 99 ARG A C 1
ATOM 809 O O . ARG A 1 99 ? 6.376 -7.004 1.300 1.00 96.19 99 ARG A O 1
ATOM 816 N N . TRP A 1 100 ? 4.263 -6.531 1.878 1.00 96.88 100 TRP A N 1
ATOM 817 C CA . TRP A 1 100 ? 3.871 -5.896 0.621 1.00 96.88 100 TRP A CA 1
ATOM 818 C C . TRP A 1 100 ? 4.746 -4.695 0.275 1.00 96.88 100 TRP A C 1
ATOM 820 O O . TRP A 1 100 ? 5.205 -4.589 -0.857 1.00 96.88 100 TRP A O 1
ATOM 830 N N . ARG A 1 101 ? 5.076 -3.838 1.251 1.00 96.69 101 ARG A N 1
ATOM 831 C CA . ARG A 1 101 ? 6.031 -2.738 1.047 1.00 96.69 101 ARG A CA 1
ATOM 832 C C . ARG A 1 101 ? 7.384 -3.246 0.530 1.00 96.69 101 ARG A C 1
ATOM 834 O O . ARG A 1 101 ? 7.977 -2.628 -0.350 1.00 96.69 101 ARG A O 1
ATOM 841 N N . ARG A 1 102 ? 7.871 -4.380 1.045 1.00 95.38 102 ARG A N 1
ATOM 842 C CA . ARG A 1 102 ? 9.110 -5.008 0.562 1.00 95.38 102 ARG A CA 1
ATOM 843 C C . ARG A 1 102 ? 8.943 -5.682 -0.800 1.00 95.38 102 ARG A C 1
ATOM 845 O O . ARG A 1 102 ? 9.827 -5.535 -1.633 1.00 95.38 102 ARG A O 1
ATOM 852 N N . THR A 1 103 ? 7.831 -6.366 -1.043 1.00 94.88 103 THR A N 1
ATOM 853 C CA . THR A 1 103 ? 7.515 -6.978 -2.342 1.00 94.88 103 THR A CA 1
ATOM 854 C C . THR A 1 103 ? 7.449 -5.935 -3.456 1.00 94.88 103 THR A C 1
ATOM 856 O O . THR A 1 103 ? 7.955 -6.182 -4.545 1.00 94.88 103 THR A O 1
ATOM 859 N N . LEU A 1 104 ? 6.874 -4.763 -3.176 1.00 94.38 104 LEU A N 1
ATOM 860 C CA . LEU A 1 104 ? 6.683 -3.695 -4.157 1.00 94.38 104 LEU A CA 1
ATOM 861 C C . LEU A 1 104 ? 7.949 -2.874 -4.419 1.00 94.38 104 LEU A C 1
ATOM 863 O O . LEU A 1 104 ? 8.218 -2.525 -5.560 1.00 94.38 104 LEU A O 1
ATOM 867 N N . TRP A 1 105 ? 8.732 -2.564 -3.381 1.00 95.12 105 TRP A N 1
ATOM 868 C CA . TRP A 1 105 ? 9.799 -1.559 -3.497 1.00 95.12 105 TRP A CA 1
ATOM 869 C C . TRP A 1 105 ? 11.148 -1.991 -2.918 1.00 95.12 105 TRP A C 1
ATOM 871 O O . TRP A 1 105 ? 12.089 -1.202 -2.909 1.00 95.12 105 TRP A O 1
ATOM 881 N N . GLY A 1 106 ? 11.260 -3.207 -2.383 1.00 93.25 106 GLY A N 1
ATOM 882 C CA . GLY A 1 106 ? 12.444 -3.670 -1.662 1.00 93.25 106 GLY A CA 1
ATOM 883 C C . GLY A 1 106 ? 13.686 -3.842 -2.537 1.00 93.25 106 GLY A C 1
ATOM 884 O O . GLY A 1 106 ? 13.643 -4.464 -3.593 1.00 93.25 106 GLY A O 1
ATOM 885 N N . ILE A 1 107 ? 14.832 -3.374 -2.051 1.00 87.38 107 ILE A N 1
ATOM 886 C CA . ILE A 1 107 ? 16.134 -3.678 -2.650 1.00 87.38 107 ILE A CA 1
ATOM 887 C C . ILE A 1 107 ? 16.738 -4.879 -1.921 1.00 87.38 107 ILE A C 1
ATOM 889 O O . ILE A 1 107 ? 16.944 -4.848 -0.700 1.00 87.38 107 ILE A O 1
ATOM 893 N N . GLU A 1 108 ? 17.027 -5.940 -2.672 1.00 79.25 108 GLU A N 1
ATOM 894 C CA . GLU A 1 108 ? 17.582 -7.175 -2.124 1.00 79.25 108 GLU A CA 1
ATOM 895 C C . GLU A 1 108 ? 18.916 -6.927 -1.401 1.00 79.25 108 GLU A C 1
ATOM 897 O O . GLU A 1 108 ? 19.797 -6.211 -1.882 1.00 79.25 108 GLU A O 1
ATOM 902 N N . GLY A 1 109 ? 19.033 -7.487 -0.193 1.00 76.75 109 GLY A N 1
ATOM 903 C CA . GLY A 1 109 ? 20.214 -7.379 0.668 1.00 76.75 109 GLY A CA 1
ATOM 904 C C . GLY A 1 109 ? 20.424 -6.022 1.350 1.00 76.75 109 GLY A C 1
ATOM 905 O O . GLY A 1 109 ? 21.358 -5.893 2.133 1.00 76.75 109 GLY A O 1
ATOM 906 N N . TRP A 1 110 ? 19.605 -5.004 1.054 1.00 77.31 110 TRP A N 1
ATOM 907 C CA . TRP A 1 110 ? 19.844 -3.625 1.515 1.00 77.31 110 TRP A CA 1
ATOM 908 C C . TRP A 1 110 ? 18.823 -3.158 2.553 1.00 77.31 110 TRP A C 1
ATOM 910 O O . TRP A 1 110 ? 19.057 -2.174 3.245 1.00 77.31 110 TRP A O 1
ATOM 920 N N . GLY A 1 111 ? 17.682 -3.846 2.673 1.00 80.31 111 GLY A N 1
ATOM 921 C CA . GLY A 1 111 ? 16.614 -3.475 3.613 1.00 80.31 111 GLY A CA 1
ATOM 922 C C . GLY A 1 111 ? 15.943 -2.129 3.300 1.00 80.31 111 GLY A C 1
ATOM 923 O O . GLY A 1 111 ? 15.109 -1.662 4.074 1.00 80.31 111 GLY A O 1
ATOM 924 N N . LEU A 1 112 ? 16.290 -1.515 2.167 1.00 87.25 112 LEU A N 1
ATOM 925 C CA . LEU A 1 112 ? 15.750 -0.248 1.689 1.00 87.25 112 LEU A CA 1
ATOM 926 C C . LEU A 1 112 ? 14.566 -0.484 0.754 1.00 87.25 112 LEU A C 1
ATOM 928 O O . LEU A 1 112 ? 14.457 -1.538 0.124 1.00 87.25 112 LEU A O 1
ATOM 932 N N . CYS A 1 113 ? 13.696 0.518 0.654 1.00 93.12 113 CYS A N 1
ATOM 933 C CA . CYS A 1 113 ? 12.619 0.553 -0.326 1.00 93.12 113 CYS A CA 1
ATOM 934 C C . CYS A 1 113 ? 12.738 1.819 -1.172 1.00 93.12 113 CYS A C 1
ATOM 936 O O . CYS A 1 113 ? 12.873 2.907 -0.612 1.00 93.12 113 CYS A O 1
ATOM 938 N N . VAL A 1 114 ? 12.717 1.676 -2.497 1.00 89.94 114 VAL A N 1
ATOM 939 C CA . VAL A 1 114 ? 12.950 2.775 -3.445 1.00 89.94 114 VAL A CA 1
ATOM 940 C C . VAL A 1 114 ? 11.992 2.653 -4.628 1.00 89.94 114 VAL A C 1
ATOM 942 O O . VAL A 1 114 ? 11.680 1.551 -5.075 1.00 89.94 114 VAL A O 1
ATOM 945 N N . ILE A 1 115 ? 11.524 3.796 -5.132 1.00 88.75 115 ILE A N 1
ATOM 946 C CA . ILE A 1 115 ? 10.774 3.872 -6.389 1.00 88.75 115 ILE A CA 1
ATOM 947 C C . ILE A 1 115 ? 11.787 3.838 -7.531 1.00 88.75 115 ILE A C 1
ATOM 949 O O . ILE A 1 115 ? 12.580 4.768 -7.679 1.00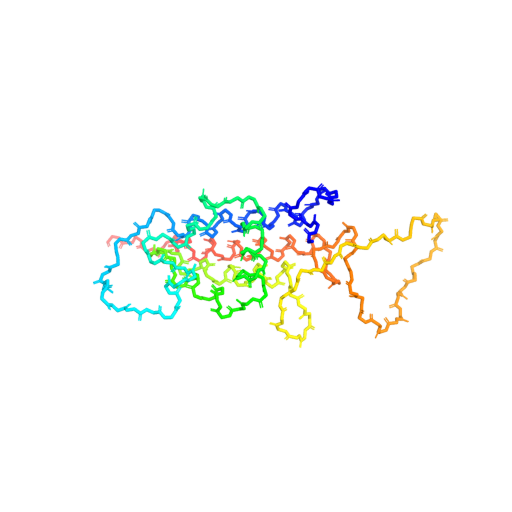 88.75 115 ILE A O 1
ATOM 953 N N . MET A 1 116 ? 11.757 2.765 -8.316 1.00 87.62 116 MET A N 1
ATOM 954 C CA . MET A 1 116 ? 12.640 2.579 -9.465 1.00 87.62 116 MET A CA 1
ATOM 955 C C . MET A 1 116 ? 11.904 2.996 -10.744 1.00 87.62 116 MET A C 1
ATOM 957 O O . MET A 1 116 ? 10.744 2.613 -10.905 1.00 87.62 116 MET A O 1
ATOM 961 N N . PRO A 1 117 ? 12.536 3.770 -11.644 1.00 84.06 117 PRO A N 1
ATOM 962 C CA . PRO A 1 117 ? 11.924 4.129 -12.919 1.00 84.06 117 PRO A CA 1
ATOM 963 C C . PRO A 1 117 ? 11.786 2.902 -13.829 1.00 84.06 117 PRO A C 1
ATOM 965 O O . PRO A 1 117 ? 12.592 1.971 -13.747 1.00 84.06 117 PRO A O 1
ATOM 968 N N . GLU A 1 118 ? 10.811 2.906 -14.736 1.00 81.44 118 GLU A N 1
ATOM 969 C CA . GLU A 1 118 ? 10.836 1.983 -15.874 1.00 81.44 118 GLU A CA 1
ATOM 970 C C . GLU A 1 118 ? 11.974 2.348 -16.835 1.00 81.44 118 GLU A C 1
ATOM 972 O O . GLU A 1 118 ? 12.228 3.523 -17.103 1.00 81.44 118 GLU A O 1
ATOM 977 N N . GLY A 1 119 ? 12.655 1.334 -17.369 1.00 72.75 119 GLY A N 1
ATOM 978 C CA . GLY A 1 119 ? 13.566 1.508 -18.500 1.00 72.75 119 GLY A CA 1
ATOM 979 C C . GLY A 1 119 ? 12.933 1.001 -19.792 1.00 72.75 119 GLY A C 1
ATOM 980 O O . GLY A 1 119 ? 12.166 0.035 -19.777 1.00 72.75 119 GLY A O 1
ATOM 981 N N . GLU A 1 120 ? 13.291 1.603 -20.926 1.00 59.06 120 GLU A N 1
ATOM 982 C CA . GLU A 1 120 ? 13.052 0.995 -22.237 1.00 59.06 120 GLU A CA 1
ATOM 983 C C . GLU A 1 120 ? 13.965 -0.232 -22.370 1.00 59.06 120 GLU A C 1
ATOM 985 O O . GLU A 1 120 ? 15.165 -0.125 -22.612 1.00 59.06 120 GLU A O 1
ATOM 990 N N . GLY A 1 121 ? 13.409 -1.421 -22.139 1.00 50.88 121 GLY A N 1
ATOM 991 C CA . GLY A 1 121 ? 14.049 -2.659 -22.566 1.00 50.88 121 GLY A CA 1
ATOM 992 C C . GLY A 1 121 ? 14.057 -2.702 -24.092 1.00 50.88 121 GLY A C 1
ATOM 993 O O . GLY A 1 121 ? 13.004 -2.546 -24.708 1.00 50.88 121 GLY A O 1
ATOM 994 N N . ASP A 1 122 ? 15.237 -2.890 -24.674 1.00 40.66 122 ASP A N 1
ATOM 995 C CA . ASP A 1 122 ? 15.479 -3.011 -26.110 1.00 40.66 122 ASP A CA 1
ATOM 996 C C . ASP A 1 122 ? 14.453 -3.957 -26.770 1.00 40.66 122 ASP A C 1
ATOM 998 O O . ASP A 1 122 ? 14.424 -5.163 -26.513 1.00 40.66 122 ASP A O 1
ATOM 1002 N N . MET A 1 123 ? 13.560 -3.408 -27.599 1.00 43.12 123 MET A N 1
ATOM 1003 C CA . MET A 1 123 ? 12.698 -4.184 -28.495 1.00 43.12 123 MET A CA 1
ATOM 1004 C C . MET A 1 123 ? 13.551 -4.632 -29.687 1.00 43.12 123 MET A C 1
ATOM 1006 O O . MET A 1 123 ? 13.451 -4.078 -30.779 1.00 43.12 123 MET A O 1
ATOM 1010 N N . GLY A 1 124 ? 14.412 -5.626 -29.463 1.00 36.91 124 GLY A N 1
ATOM 1011 C CA . GLY A 1 124 ? 15.384 -6.095 -30.447 1.00 36.91 124 GLY A CA 1
ATOM 1012 C C . GLY A 1 124 ? 15.429 -7.615 -30.595 1.00 36.91 124 GLY A C 1
ATOM 1013 O O . GLY A 1 124 ? 16.316 -8.255 -30.049 1.00 36.91 124 GLY A O 1
ATOM 1014 N N . GLY A 1 125 ? 14.524 -8.166 -31.413 1.00 32.12 125 GLY A N 1
ATOM 1015 C CA . GLY A 1 125 ? 14.790 -9.368 -32.217 1.00 32.12 125 GLY A CA 1
ATOM 1016 C C . GLY A 1 125 ? 14.243 -10.705 -31.706 1.00 32.12 125 GLY A C 1
ATOM 1017 O O . GLY A 1 125 ? 14.667 -11.230 -30.683 1.00 32.12 125 GLY A O 1
ATOM 1018 N N . GLU A 1 126 ? 13.367 -11.318 -32.510 1.00 42.81 126 GLU A N 1
ATOM 1019 C CA . GLU A 1 126 ? 13.236 -12.775 -32.577 1.00 42.81 126 GLU A CA 1
ATOM 1020 C C . GLU A 1 126 ? 14.626 -13.396 -32.760 1.00 42.81 126 GLU A C 1
ATOM 1022 O O . GLU A 1 126 ? 15.260 -13.260 -33.805 1.00 42.81 126 GLU A O 1
ATOM 1027 N N . GLY A 1 127 ? 15.106 -14.075 -31.729 1.00 35.84 127 GLY A N 1
ATOM 1028 C CA . GLY A 1 127 ? 16.367 -14.787 -31.760 1.00 35.84 127 GLY A CA 1
ATOM 1029 C C . GLY A 1 127 ? 16.460 -15.647 -30.521 1.00 35.84 127 GLY A C 1
ATOM 1030 O O . GLY A 1 127 ? 16.552 -15.148 -29.405 1.00 35.84 127 GLY A O 1
ATOM 1031 N N . THR A 1 128 ? 16.376 -16.955 -30.718 1.00 44.88 128 THR A N 1
ATOM 1032 C CA . THR A 1 128 ? 16.792 -17.951 -29.739 1.00 44.88 128 THR A CA 1
ATOM 1033 C C . THR A 1 128 ? 18.183 -17.599 -29.231 1.00 44.88 128 THR A C 1
ATOM 1035 O O . THR A 1 128 ? 19.144 -17.795 -29.958 1.00 44.88 128 THR A O 1
ATOM 1038 N N . ASP A 1 129 ? 18.279 -17.066 -28.020 1.00 32.62 129 ASP A N 1
ATOM 1039 C CA . ASP A 1 129 ? 19.282 -17.479 -27.053 1.00 32.62 129 ASP A CA 1
ATOM 1040 C C . ASP A 1 129 ? 18.945 -16.899 -25.688 1.00 32.62 129 ASP A C 1
ATOM 1042 O O . ASP A 1 129 ? 18.767 -15.701 -25.473 1.00 32.62 129 ASP A O 1
ATOM 1046 N N . ARG A 1 130 ? 18.827 -17.823 -24.743 1.00 43.59 130 ARG A N 1
ATOM 1047 C CA . ARG A 1 130 ? 18.667 -17.577 -23.323 1.00 43.59 130 ARG A CA 1
ATOM 1048 C C . ARG A 1 130 ? 20.006 -17.042 -22.819 1.00 43.59 130 ARG A C 1
ATOM 1050 O O . ARG A 1 130 ? 20.792 -17.785 -22.243 1.00 43.59 130 ARG A O 1
ATOM 1057 N N . ILE A 1 131 ? 20.295 -15.774 -23.097 1.00 38.12 131 ILE A N 1
ATOM 1058 C CA . ILE A 1 131 ? 21.436 -15.088 -22.499 1.00 38.12 131 ILE A CA 1
ATOM 1059 C C . ILE A 1 131 ? 21.030 -14.799 -21.060 1.00 38.12 131 ILE A C 1
ATOM 1061 O O . ILE A 1 131 ? 20.351 -13.822 -20.750 1.00 38.12 131 ILE A O 1
ATOM 1065 N N . GLU A 1 132 ? 21.413 -15.719 -20.176 1.00 41.03 132 GLU A N 1
ATOM 1066 C CA . GLU A 1 132 ? 21.690 -15.379 -18.791 1.00 41.03 132 GLU A CA 1
ATOM 1067 C C . GLU A 1 132 ? 22.565 -14.128 -18.811 1.00 41.03 132 GLU A C 1
ATOM 1069 O O . GLU A 1 132 ? 23.714 -14.167 -19.257 1.00 41.03 132 GLU A O 1
ATOM 1074 N N . SER A 1 133 ? 22.010 -13.002 -18.367 1.00 41.09 133 SER A N 1
ATOM 1075 C CA . SER A 1 133 ? 22.785 -11.798 -18.093 1.00 41.09 133 SER A CA 1
ATOM 1076 C C . SER A 1 133 ? 23.704 -12.079 -16.908 1.00 41.09 133 SER A C 1
ATOM 1078 O O . SER A 1 133 ? 23.445 -11.699 -15.769 1.00 41.09 133 SER A O 1
ATOM 1080 N N . ALA A 1 134 ? 24.801 -12.770 -17.202 1.00 40.62 134 ALA A N 1
ATOM 1081 C CA . ALA A 1 134 ? 25.998 -12.869 -16.399 1.00 40.62 134 ALA A CA 1
ATOM 1082 C C . ALA A 1 134 ? 26.706 -11.508 -16.438 1.00 40.62 134 ALA A C 1
ATOM 1084 O O . ALA A 1 134 ? 27.681 -11.293 -17.152 1.00 40.62 134 ALA A O 1
ATOM 1085 N N . SER A 1 135 ? 26.174 -10.551 -15.685 1.00 39.72 135 SER A N 1
ATOM 1086 C CA . SER A 1 135 ? 26.867 -9.319 -15.333 1.00 39.72 135 SER A CA 1
ATOM 1087 C C . SER A 1 135 ? 26.270 -8.812 -14.030 1.00 39.72 135 SER A C 1
ATOM 1089 O O . SER A 1 135 ? 25.129 -8.360 -13.992 1.00 39.72 135 SER A O 1
ATOM 1091 N N . GLY A 1 136 ? 27.042 -8.913 -12.947 1.00 38.41 136 GLY A N 1
ATOM 1092 C CA . GLY A 1 136 ? 26.728 -8.369 -11.624 1.00 38.41 136 GLY A CA 1
ATOM 1093 C C . GLY A 1 136 ? 26.739 -6.837 -11.582 1.00 38.41 136 GLY A C 1
ATOM 1094 O O . GLY A 1 136 ? 27.350 -6.250 -10.693 1.00 38.41 136 GLY A O 1
ATOM 1095 N N . GLY A 1 137 ? 26.095 -6.185 -12.548 1.00 47.97 137 GLY A N 1
ATOM 1096 C CA . GLY A 1 137 ? 25.729 -4.779 -12.487 1.00 47.97 137 GLY A CA 1
ATOM 1097 C C . GLY A 1 137 ? 24.347 -4.655 -11.859 1.00 47.97 137 GLY A C 1
ATOM 1098 O O . GLY A 1 137 ? 23.386 -5.252 -12.342 1.00 47.97 137 GLY A O 1
ATOM 1099 N N . LYS A 1 138 ? 24.229 -3.888 -10.772 1.00 64.81 138 LYS A N 1
ATOM 1100 C CA . LYS A 1 138 ? 22.915 -3.517 -10.242 1.00 64.81 138 LYS A CA 1
ATOM 1101 C C . LYS A 1 138 ? 22.224 -2.630 -11.263 1.00 64.81 138 LYS A C 1
ATOM 1103 O O . LYS A 1 138 ? 22.661 -1.516 -11.521 1.00 64.81 138 LYS A O 1
ATOM 1108 N N . ARG A 1 139 ? 21.188 -3.174 -11.887 1.00 80.25 139 ARG A N 1
ATOM 1109 C CA . ARG A 1 139 ? 20.310 -2.423 -12.771 1.00 80.25 139 ARG A CA 1
ATOM 1110 C C . ARG A 1 139 ? 19.463 -1.471 -11.930 1.00 80.25 139 ARG A C 1
ATOM 1112 O O . ARG A 1 139 ? 18.806 -1.914 -10.992 1.00 80.25 139 ARG A O 1
ATOM 1119 N N . ASP A 1 140 ? 19.437 -0.203 -12.329 1.00 82.69 140 ASP A N 1
ATOM 1120 C CA . ASP A 1 140 ? 18.732 0.863 -11.608 1.00 82.69 140 ASP A CA 1
ATOM 1121 C C . ASP A 1 140 ? 17.371 1.242 -12.238 1.00 82.69 140 ASP A C 1
ATOM 1123 O O . ASP A 1 140 ? 16.848 2.330 -12.015 1.00 82.69 140 ASP A O 1
ATOM 1127 N N . TRP A 1 141 ? 16.769 0.344 -13.020 1.00 86.00 141 TRP A N 1
ATOM 1128 C CA . TRP A 1 141 ? 15.452 0.522 -13.650 1.00 86.00 141 TRP A CA 1
ATOM 1129 C C . TRP A 1 141 ? 14.659 -0.786 -13.642 1.00 86.00 141 TRP A C 1
ATOM 1131 O O . TRP A 1 141 ? 15.260 -1.840 -13.467 1.00 86.00 141 TRP A O 1
ATOM 1141 N N . LEU A 1 142 ? 13.339 -0.748 -13.841 1.00 86.94 142 LEU A N 1
ATOM 1142 C CA . LEU A 1 142 ? 12.447 -1.919 -13.909 1.00 86.94 142 LEU A CA 1
ATOM 1143 C C . LEU A 1 142 ? 12.247 -2.415 -15.347 1.00 86.94 142 LEU A C 1
ATOM 1145 O O . LEU A 1 142 ? 12.166 -1.605 -16.273 1.00 86.94 142 LEU A O 1
ATOM 1149 N N . LEU A 1 143 ? 12.135 -3.739 -15.526 1.00 88.38 143 LEU A N 1
ATOM 1150 C CA . LEU A 1 143 ? 11.636 -4.335 -16.768 1.00 88.38 143 LEU A CA 1
ATOM 1151 C C . LEU A 1 143 ? 10.103 -4.309 -16.783 1.00 88.38 143 LEU A C 1
ATOM 1153 O O . LEU A 1 143 ? 9.436 -4.179 -15.756 1.00 88.38 143 LEU A O 1
ATOM 1157 N N . ARG A 1 144 ? 9.539 -4.486 -17.979 1.00 84.44 144 ARG A N 1
ATOM 1158 C CA . ARG A 1 144 ? 8.093 -4.449 -18.242 1.00 84.44 144 ARG A CA 1
ATOM 1159 C C . ARG A 1 144 ? 7.283 -5.430 -17.388 1.00 84.44 144 ARG A C 1
ATOM 1161 O O . ARG A 1 144 ? 6.121 -5.170 -17.071 1.00 84.44 144 ARG A O 1
ATOM 1168 N N . ASP A 1 145 ? 7.863 -6.584 -17.101 1.00 88.62 145 ASP A N 1
ATOM 1169 C CA . ASP A 1 145 ? 7.253 -7.692 -16.382 1.00 88.62 145 ASP A CA 1
ATOM 1170 C C . ASP A 1 145 ? 7.715 -7.782 -14.925 1.00 88.62 145 ASP A C 1
ATOM 1172 O O . ASP A 1 145 ? 7.468 -8.798 -14.281 1.00 88.62 145 ASP A O 1
ATOM 1176 N N . GLU A 1 146 ? 8.315 -6.717 -14.390 1.00 90.38 146 GLU A N 1
ATOM 1177 C CA . GLU A 1 146 ? 8.793 -6.652 -13.014 1.00 90.38 146 GLU A CA 1
ATOM 1178 C C . GLU A 1 146 ? 8.001 -5.676 -12.141 1.00 90.38 146 GLU A C 1
ATOM 1180 O O . GLU A 1 146 ? 7.575 -4.597 -12.565 1.00 90.38 146 GLU A O 1
ATOM 1185 N N . VAL A 1 147 ? 7.874 -6.051 -10.868 1.00 90.31 147 VAL A N 1
ATOM 1186 C CA . VAL A 1 147 ? 7.357 -5.176 -9.80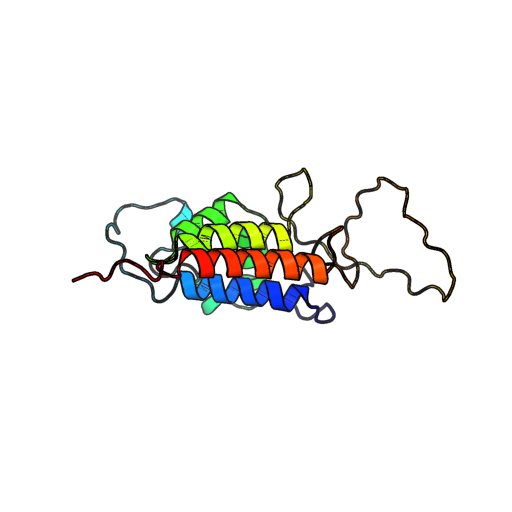6 1.00 90.31 147 VAL A CA 1
ATOM 1187 C C . VAL A 1 147 ? 8.491 -4.382 -9.162 1.00 90.31 147 VAL A C 1
ATOM 1189 O O . VAL A 1 147 ? 8.355 -3.184 -8.937 1.00 90.31 147 VAL A O 1
ATOM 1192 N N . ARG A 1 148 ? 9.619 -5.048 -8.905 1.00 90.75 148 ARG A N 1
ATOM 1193 C CA . ARG A 1 148 ? 10.872 -4.475 -8.403 1.00 90.75 148 ARG A CA 1
ATOM 1194 C C . ARG A 1 148 ? 12.042 -5.153 -9.110 1.00 90.75 148 ARG A C 1
ATOM 1196 O O . ARG A 1 148 ? 11.862 -6.224 -9.683 1.00 90.75 148 ARG A O 1
ATOM 1203 N N . VAL A 1 149 ? 13.232 -4.554 -9.059 1.00 88.75 149 VAL A N 1
ATOM 1204 C CA . VAL A 1 149 ? 14.416 -5.082 -9.759 1.00 88.75 149 VAL A CA 1
ATOM 1205 C C . VAL A 1 149 ? 14.640 -6.550 -9.388 1.00 88.75 149 VAL A C 1
ATOM 1207 O O . VAL A 1 149 ? 14.823 -6.868 -8.212 1.00 88.75 149 VAL A O 1
ATOM 1210 N N . GLY A 1 150 ? 14.614 -7.425 -10.396 1.00 88.62 150 GLY A N 1
ATOM 1211 C CA . GLY A 1 150 ? 14.840 -8.860 -10.242 1.00 88.62 150 GLY A CA 1
ATOM 1212 C C . GLY A 1 150 ? 13.619 -9.679 -9.820 1.00 88.62 150 GLY A C 1
ATOM 1213 O O . GLY A 1 150 ? 13.771 -10.880 -9.632 1.00 88.62 150 GLY A O 1
ATOM 1214 N N . VAL A 1 151 ? 12.428 -9.080 -9.675 1.00 90.69 151 VAL A N 1
ATOM 1215 C CA . VAL A 1 151 ? 11.204 -9.802 -9.284 1.00 90.69 151 VAL A CA 1
ATOM 1216 C C . VAL A 1 151 ? 10.091 -9.598 -10.293 1.00 90.69 151 VAL A C 1
ATOM 1218 O O . VAL A 1 151 ? 9.543 -8.501 -10.447 1.00 90.69 151 VAL A O 1
ATOM 1221 N N . ALA A 1 152 ? 9.708 -10.704 -10.924 1.00 91.88 152 ALA A N 1
ATOM 1222 C CA . ALA A 1 152 ? 8.652 -10.738 -11.918 1.00 91.88 152 ALA A CA 1
ATOM 1223 C C . ALA A 1 152 ? 7.259 -10.526 -11.296 1.00 91.88 152 ALA A C 1
ATOM 1225 O O . ALA A 1 152 ? 6.980 -10.929 -10.166 1.00 91.88 152 ALA A O 1
ATOM 1226 N N . ASN A 1 153 ? 6.327 -9.991 -12.086 1.00 90.88 153 ASN A N 1
ATOM 1227 C CA . ASN A 1 153 ? 4.935 -9.730 -11.709 1.00 90.88 153 ASN A CA 1
ATOM 1228 C C . ASN A 1 153 ? 4.251 -10.944 -11.072 1.00 90.88 153 ASN A C 1
ATOM 1230 O O . ASN A 1 153 ? 3.550 -10.822 -10.069 1.00 90.88 153 ASN A O 1
ATOM 1234 N N . ARG A 1 154 ? 4.464 -12.135 -11.641 1.00 91.25 154 ARG A N 1
ATOM 1235 C CA . ARG A 1 154 ? 3.844 -13.374 -11.155 1.00 91.25 154 ARG A CA 1
ATOM 1236 C C . ARG A 1 154 ? 4.367 -13.792 -9.781 1.00 91.25 154 ARG A C 1
ATOM 1238 O O . ARG A 1 154 ? 3.597 -14.318 -8.981 1.00 91.25 154 ARG A O 1
ATOM 1245 N N . GLU A 1 155 ? 5.651 -13.579 -9.525 1.00 93.75 155 GLU A N 1
ATOM 1246 C CA . GLU A 1 155 ? 6.278 -13.887 -8.241 1.00 93.75 155 GLU A CA 1
ATOM 1247 C C . GLU A 1 155 ? 5.797 -12.911 -7.169 1.00 93.75 155 GLU A C 1
ATOM 1249 O O . GLU A 1 155 ? 5.266 -13.341 -6.147 1.00 93.75 155 GLU A O 1
ATOM 1254 N N . ALA A 1 156 ? 5.840 -11.610 -7.463 1.00 93.25 156 ALA A N 1
ATOM 1255 C CA . ALA A 1 156 ? 5.319 -10.574 -6.579 1.00 93.25 156 ALA A CA 1
ATOM 1256 C C . ALA A 1 156 ? 3.826 -10.766 -6.256 1.00 93.25 156 ALA A C 1
ATOM 1258 O O . ALA A 1 156 ? 3.416 -10.599 -5.107 1.00 93.25 156 ALA A O 1
ATOM 1259 N N . PHE A 1 157 ? 3.005 -11.182 -7.232 1.00 93.94 157 PHE A N 1
ATOM 1260 C CA . PHE A 1 157 ? 1.618 -11.573 -6.965 1.00 93.94 157 PHE A CA 1
ATOM 1261 C C . PHE A 1 157 ? 1.530 -12.732 -5.976 1.00 93.94 157 PHE A C 1
ATOM 1263 O O . PHE A 1 157 ? 0.710 -12.697 -5.062 1.00 93.94 157 PHE A O 1
ATOM 1270 N N . GLY A 1 158 ? 2.350 -13.768 -6.173 1.00 95.69 158 GLY A N 1
ATOM 1271 C CA . GLY A 1 158 ? 2.419 -14.922 -5.283 1.00 95.69 158 GLY A CA 1
ATOM 1272 C C . GLY A 1 158 ? 2.751 -14.501 -3.856 1.00 95.69 158 GLY A C 1
ATOM 1273 O O . GLY A 1 158 ? 2.007 -14.845 -2.943 1.00 95.69 158 GLY A O 1
ATOM 1274 N N . GLU A 1 159 ? 3.788 -13.679 -3.679 1.00 95.38 159 GLU A N 1
ATOM 1275 C CA . GLU A 1 159 ? 4.166 -13.122 -2.377 1.00 95.38 159 GLU A CA 1
ATOM 1276 C C . GLU A 1 159 ? 3.020 -12.332 -1.728 1.00 95.38 159 GLU A C 1
ATOM 1278 O O . GLU A 1 159 ? 2.717 -12.525 -0.547 1.00 95.38 159 GLU A O 1
ATOM 1283 N N . ALA A 1 160 ? 2.369 -11.456 -2.499 1.00 94.38 160 ALA A N 1
ATOM 1284 C CA . ALA A 1 160 ? 1.286 -10.611 -2.018 1.00 94.38 160 ALA A CA 1
ATOM 1285 C C . ALA A 1 160 ? 0.052 -11.436 -1.613 1.00 94.38 160 ALA A C 1
ATOM 1287 O O . ALA A 1 160 ? -0.487 -11.269 -0.512 1.00 94.38 160 ALA A O 1
ATOM 1288 N N . ARG A 1 161 ? -0.363 -12.366 -2.482 1.00 95.81 161 ARG A N 1
ATOM 1289 C CA . ARG A 1 161 ? -1.464 -13.309 -2.256 1.00 95.81 161 ARG A CA 1
ATOM 1290 C C . ARG A 1 161 ? -1.202 -14.172 -1.032 1.00 95.81 161 ARG A C 1
ATOM 1292 O O . ARG A 1 161 ? -2.094 -14.320 -0.205 1.00 95.81 161 ARG A O 1
ATOM 1299 N N . ASP A 1 162 ? -0.008 -14.745 -0.923 1.00 97.31 162 ASP A N 1
ATOM 1300 C CA . ASP A 1 162 ? 0.327 -15.669 0.157 1.00 97.31 162 ASP A CA 1
ATOM 1301 C C . ASP A 1 162 ? 0.327 -14.946 1.505 1.00 97.31 162 ASP A C 1
ATOM 1303 O O . ASP A 1 162 ? -0.257 -15.457 2.454 1.00 97.31 162 ASP A O 1
ATOM 1307 N N . ALA A 1 163 ? 0.832 -13.709 1.564 1.00 96.62 163 ALA A N 1
ATOM 1308 C CA . ALA A 1 163 ? 0.751 -12.883 2.767 1.00 96.62 163 ALA A CA 1
ATOM 1309 C C . ALA A 1 163 ? -0.699 -12.601 3.210 1.00 96.62 163 ALA A C 1
ATOM 1311 O O . ALA A 1 163 ? -1.001 -12.632 4.402 1.00 96.62 163 ALA A O 1
ATOM 1312 N N . LEU A 1 164 ? -1.610 -12.330 2.266 1.00 95.00 164 LEU A N 1
ATOM 1313 C CA . LEU A 1 164 ? -3.032 -12.152 2.587 1.00 95.00 164 LEU A CA 1
ATOM 1314 C C . LEU A 1 164 ? -3.700 -13.464 2.994 1.00 95.00 164 LEU A C 1
ATOM 1316 O O . LEU A 1 164 ? -4.504 -13.468 3.921 1.00 95.00 164 LEU A O 1
ATOM 1320 N N . ARG A 1 165 ? -3.379 -14.569 2.320 1.00 96.31 165 ARG A N 1
ATOM 1321 C CA . ARG A 1 165 ? -3.917 -15.889 2.654 1.00 96.31 165 ARG A CA 1
ATOM 1322 C C . ARG A 1 165 ? -3.510 -16.299 4.068 1.00 96.31 165 ARG A C 1
ATOM 1324 O O . ARG A 1 165 ? -4.384 -16.666 4.839 1.00 96.31 165 ARG A O 1
ATOM 1331 N N . GLU A 1 166 ? -2.233 -16.156 4.418 1.00 95.62 166 GLU A N 1
ATOM 1332 C CA . GLU A 1 166 ? -1.719 -16.410 5.772 1.00 95.62 166 GLU A CA 1
ATOM 1333 C C . GLU A 1 166 ? -2.472 -15.575 6.822 1.00 95.62 166 GLU A C 1
ATOM 1335 O O . GLU A 1 166 ? -2.836 -16.081 7.881 1.00 95.62 166 GLU A O 1
ATOM 1340 N N . LEU A 1 167 ? -2.760 -14.301 6.522 1.00 94.88 167 LEU A N 1
ATOM 1341 C CA . LEU A 1 167 ? -3.572 -13.456 7.400 1.00 94.88 167 LEU A CA 1
ATOM 1342 C C . LEU A 1 167 ? -5.001 -13.994 7.549 1.00 94.88 167 LEU A C 1
ATOM 1344 O O . LEU A 1 167 ? -5.513 -14.044 8.662 1.00 94.88 167 LEU A O 1
ATOM 1348 N N . VAL A 1 168 ? -5.653 -14.378 6.451 1.00 93.75 168 VAL A N 1
ATOM 1349 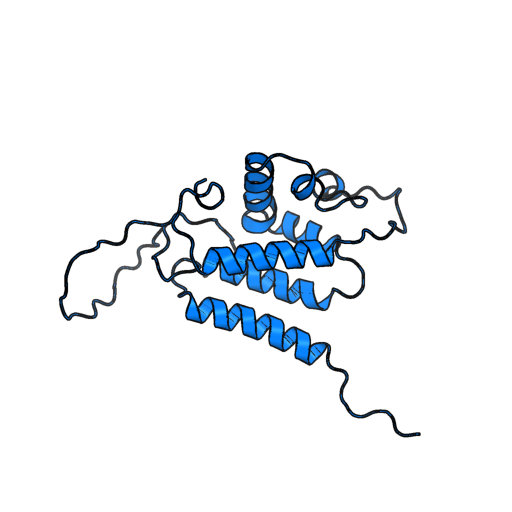C CA . VAL A 1 168 ? -7.020 -14.921 6.481 1.00 93.75 168 VAL A CA 1
ATOM 1350 C C . VAL A 1 168 ? -7.072 -16.228 7.271 1.00 93.75 168 VAL A C 1
ATOM 1352 O O . VAL A 1 168 ? -7.962 -16.395 8.097 1.00 93.75 168 VAL A O 1
ATOM 1355 N N . GLU A 1 169 ? -6.103 -17.118 7.071 1.00 93.88 169 GLU A N 1
ATOM 1356 C CA . GLU A 1 169 ? -5.976 -18.375 7.815 1.00 93.88 169 GLU A CA 1
ATOM 1357 C C . GLU A 1 169 ? -5.762 -18.124 9.314 1.00 93.88 169 GLU A C 1
ATOM 1359 O O . GLU A 1 169 ? -6.390 -18.781 10.135 1.00 93.88 169 GLU A O 1
ATOM 1364 N N . ALA A 1 170 ? -4.949 -17.129 9.685 1.00 90.12 170 ALA A N 1
ATOM 1365 C CA . ALA A 1 170 ? -4.744 -16.746 11.083 1.00 90.12 170 ALA A CA 1
ATOM 1366 C C . ALA A 1 170 ? -5.981 -16.099 11.736 1.00 90.12 170 ALA A C 1
ATOM 1368 O O . ALA A 1 170 ? -6.101 -16.095 12.961 1.00 90.12 170 ALA A O 1
ATOM 1369 N N . LEU A 1 171 ? -6.879 -15.519 10.933 1.00 88.06 171 LEU A N 1
ATOM 1370 C CA . LEU A 1 171 ? -8.135 -14.921 11.393 1.00 88.06 171 LEU A CA 1
ATOM 1371 C C . LEU A 1 171 ? -9.293 -15.920 11.428 1.00 88.06 171 LEU A C 1
ATOM 1373 O O . LEU A 1 171 ? -10.293 -15.644 12.091 1.00 88.06 171 LEU A O 1
ATOM 1377 N N . ALA A 1 172 ? -9.187 -17.046 10.720 1.00 81.56 172 ALA A N 1
ATOM 1378 C CA . ALA A 1 172 ? -10.174 -18.107 10.784 1.00 81.56 172 ALA A CA 1
ATOM 1379 C C . ALA A 1 172 ? -10.091 -18.749 12.180 1.00 81.56 172 ALA A C 1
ATOM 1381 O O . ALA A 1 172 ? -9.062 -19.343 12.512 1.00 81.56 172 ALA A O 1
ATOM 1382 N N . PRO A 1 173 ? -11.120 -18.618 13.041 1.00 63.91 173 PRO A N 1
ATOM 1383 C CA . PRO A 1 173 ? -11.132 -19.361 14.289 1.00 63.91 173 PRO A CA 1
ATOM 1384 C C . PRO A 1 173 ? -11.025 -20.847 13.947 1.00 63.91 173 PRO A C 1
ATOM 1386 O O . PRO A 1 173 ? -11.670 -21.306 13.004 1.00 63.91 173 PRO A O 1
ATOM 1389 N N . GLY A 1 174 ? -10.210 -21.592 14.698 1.00 56.78 174 GLY A N 1
ATOM 1390 C CA . GLY A 1 174 ? -10.241 -23.046 14.618 1.00 56.78 174 GLY A CA 1
ATOM 1391 C C . GLY A 1 174 ? -11.691 -23.492 14.783 1.00 56.78 174 GLY A C 1
ATOM 1392 O O . GLY A 1 174 ? -12.309 -23.222 15.813 1.00 56.78 174 GLY A O 1
ATOM 1393 N N . GLU A 1 175 ? -12.264 -24.102 13.749 1.00 48.91 175 GLU A N 1
ATOM 1394 C CA . GLU A 1 175 ? -13.552 -24.780 13.838 1.00 48.91 175 GLU A CA 1
ATOM 1395 C C . GLU A 1 175 ? -13.403 -25.929 14.845 1.00 48.91 175 GLU A C 1
ATOM 1397 O O . GLU A 1 175 ? -13.043 -27.044 14.482 1.00 48.91 175 GLU A O 1
ATOM 1402 N N . GLY A 1 176 ? -13.589 -25.655 16.138 1.00 49.47 176 GLY A N 1
ATOM 1403 C CA . GLY A 1 176 ? -13.426 -26.687 17.155 1.00 49.47 176 GLY A CA 1
ATOM 1404 C C . GLY A 1 176 ? -13.133 -26.182 18.556 1.00 49.47 176 GLY A C 1
ATOM 1405 O O . GLY A 1 176 ? -12.122 -26.567 19.113 1.00 49.47 176 GLY A O 1
ATOM 1406 N N . GLU A 1 177 ? -14.017 -25.370 19.135 1.00 42.25 177 GLU A N 1
ATOM 1407 C CA . GLU A 1 177 ? -14.252 -25.351 20.591 1.00 42.25 177 GLU A CA 1
ATOM 1408 C C . GLU A 1 177 ? -15.604 -24.678 20.891 1.00 42.25 177 GLU A C 1
ATOM 1410 O O . GLU A 1 177 ? -15.733 -23.673 21.579 1.00 42.25 177 GLU A O 1
ATOM 1415 N N . LEU A 1 178 ? -16.658 -25.257 20.316 1.00 47.38 178 LEU A N 1
ATOM 1416 C CA . LEU A 1 178 ? -17.996 -25.215 20.899 1.00 47.38 178 LEU A CA 1
ATOM 1417 C C . LEU A 1 178 ? -18.357 -26.659 21.244 1.00 47.38 178 LEU A C 1
ATOM 1419 O O . LEU A 1 178 ? -19.023 -27.352 20.477 1.00 47.38 178 LEU A O 1
ATOM 1423 N N . GLN A 1 179 ? -17.854 -27.136 22.380 1.00 41.59 179 GLN A N 1
ATOM 1424 C CA . GLN A 1 179 ? -18.466 -28.259 23.079 1.00 41.59 179 GLN A CA 1
ATOM 1425 C C . GLN A 1 179 ? -19.067 -27.723 24.377 1.00 41.59 179 GLN A C 1
ATOM 1427 O O . GLN A 1 179 ? -18.354 -27.213 25.235 1.00 41.59 179 GLN A O 1
ATOM 1432 N N . ASN A 1 180 ? -20.401 -27.783 24.369 1.00 41.06 180 ASN A N 1
ATOM 1433 C CA . ASN A 1 180 ? -21.401 -27.535 25.409 1.00 41.06 180 ASN A CA 1
ATOM 1434 C C . ASN A 1 180 ? -20.935 -27.607 26.866 1.00 41.06 180 ASN A C 1
ATOM 1436 O O . ASN A 1 180 ? -20.300 -28.620 27.234 1.00 41.06 180 ASN A O 1
#

InterPro domains:
  IPR040976 Fungal-type protein kinase [PF17667] (3-27)

Foldseek 3Di:
DQLQVVNDDDALLVVLVVVLVVVLVVQQPPQDDDPCPPDDDPLCVQQNSNHGVCQCPPPDSVSNVCSCQVQLFADPVSVVSSVVNGDPPCPLCVVLSLQLSCLQANDPPPRHGHDAAADPDDPDDDDDDPPPPPDPDPDRHDYRQASYVPHGSVRSVVSNVVSVVVSVVVVPPPPDPPDD

Sequence (180 aa):
MAVLSNGETHRYRHDLESFLYVLLWVCCYPVTPDPNPEKRDSMDNIWPRSHPLKTWIFEDEETVIAHKGMYIVSKGEVFEGLLGRFRAGFEGFKAVARRWRRTLWGIEGWGLCVIMPEGEGDMGGEGTDRIESASGGKRDWLLRDEVRVGVANREAFGEARDALRELVEALAPGEGELQN

pLDDT: mean 82.17, std 19.07, range [32.12, 98.19]

Secondary structure (DSSP, 8-state):
--TTTT-S---HHHHHHHHHHHHHHHHH-SPPPPS-TT---GGGGTS-TT-TTHHHHHS-HHHHHHHHIIIIII-HHHHHHHHTTPPTT-HHHHHHHHHHHHHHHBPTTT--B--PPBP---------------------SB-TTEEETTEEHHHHHHHHHHHHHHHHHHHS--S-----